Protein AF-A0A7W5VFZ2-F1 (afdb_monomer_lite)

Foldseek 3Di:
DVVVVCVVVCVVVVVVVVVVVVCVVVVNPDDDDDDDPVVVVVVVVVVPPDDPPPPVDDPPPPDD

Organism: NCBI:txid65515

Radius of gyration: 19.19 Å; chains: 1; bounding box: 46×36×38 Å

Secondary structure (DSSP, 8-state):
-HHHHHHHTTHHHHHHHHHHHHHHHTT--S------THHHHHHHHHHHSPP-------TT----

Structure (mmCIF, N/CA/C/O backbone):
data_AF-A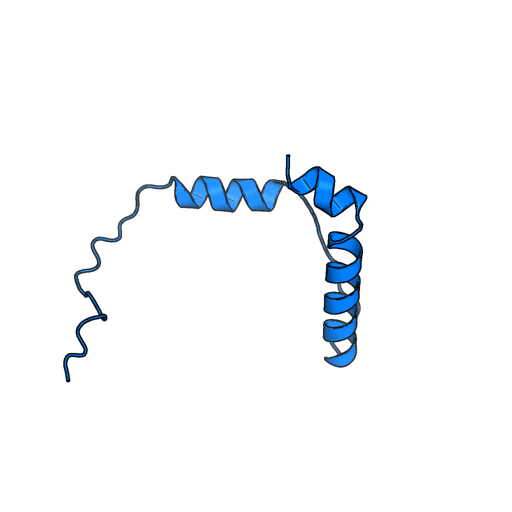0A7W5VFZ2-F1
#
_entry.id   AF-A0A7W5VFZ2-F1
#
loop_
_atom_site.group_PDB
_atom_site.id
_atom_site.type_symbol
_atom_site.label_atom_id
_atom_site.label_alt_id
_atom_site.label_comp_id
_at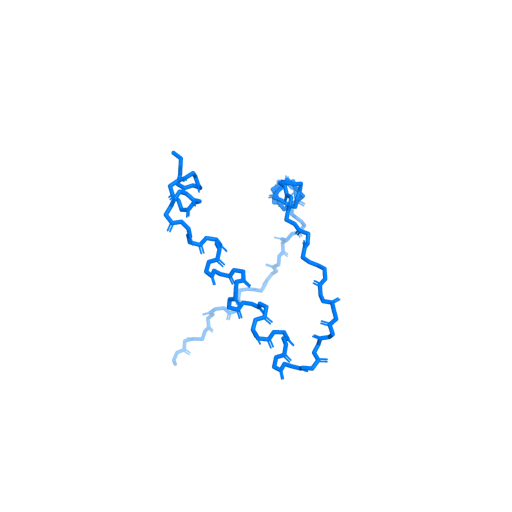om_site.label_asym_id
_atom_site.label_entity_id
_atom_site.label_seq_id
_atom_site.pdbx_PDB_ins_code
_atom_site.Cartn_x
_atom_site.Cartn_y
_atom_site.Cartn_z
_atom_site.occupancy
_atom_site.B_iso_or_equiv
_atom_site.auth_seq_id
_atom_site.auth_comp_id
_atom_site.auth_asym_id
_atom_site.auth_atom_id
_atom_site.pdbx_PDB_model_num
ATOM 1 N N . MET A 1 1 ? -8.448 -9.982 -16.126 1.00 58.31 1 MET A N 1
ATOM 2 C CA . MET A 1 1 ? -7.246 -9.283 -15.615 1.00 58.31 1 MET A CA 1
ATOM 3 C C . MET A 1 1 ? -7.168 -9.502 -14.105 1.00 58.31 1 MET A C 1
ATOM 5 O O . MET A 1 1 ? -8.160 -9.278 -13.429 1.00 58.31 1 MET A O 1
ATOM 9 N N . ILE A 1 2 ? -6.052 -10.022 -13.581 1.00 66.38 2 ILE A N 1
ATOM 10 C CA . ILE A 1 2 ? -5.925 -10.525 -12.190 1.00 66.38 2 ILE A CA 1
ATOM 11 C C . ILE A 1 2 ? -6.169 -9.434 -11.129 1.00 66.38 2 ILE A C 1
ATOM 13 O O . ILE A 1 2 ? -6.734 -9.724 -10.077 1.00 66.38 2 ILE A O 1
ATOM 17 N N . PHE A 1 3 ? -5.840 -8.177 -11.445 1.00 73.00 3 PHE A N 1
ATOM 18 C CA . PHE A 1 3 ? -6.074 -7.023 -10.571 1.00 73.00 3 PHE A CA 1
ATOM 19 C C . PHE A 1 3 ? -7.557 -6.833 -10.204 1.00 73.00 3 PHE A C 1
ATOM 21 O O . PHE A 1 3 ? -7.893 -6.720 -9.028 1.00 73.00 3 PHE A O 1
ATOM 28 N N . ASP A 1 4 ? -8.451 -6.874 -11.198 1.00 80.81 4 ASP A N 1
ATOM 29 C CA . ASP A 1 4 ? -9.900 -6.725 -10.999 1.00 80.81 4 ASP A CA 1
ATOM 30 C C . ASP A 1 4 ? -10.470 -7.846 -10.117 1.00 80.81 4 ASP A C 1
ATOM 32 O O . ASP A 1 4 ? -11.269 -7.597 -9.217 1.00 80.81 4 ASP A O 1
ATOM 36 N N . ARG A 1 5 ? -9.982 -9.080 -10.298 1.00 92.56 5 ARG A N 1
ATOM 37 C CA . ARG A 1 5 ? -10.392 -10.227 -9.479 1.00 92.5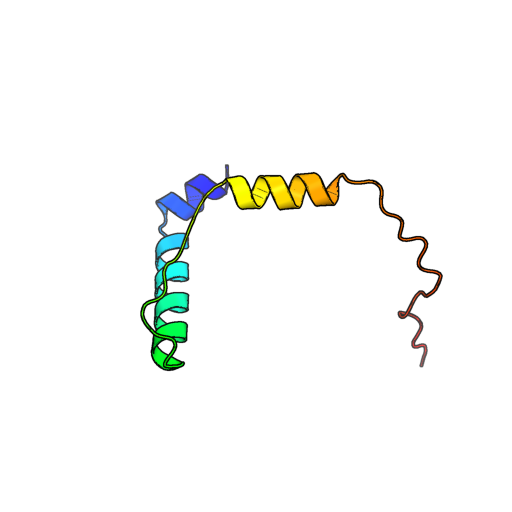6 5 ARG A CA 1
ATOM 38 C C . ARG A 1 5 ? -10.060 -10.009 -8.004 1.00 92.56 5 ARG A C 1
ATOM 40 O O . ARG A 1 5 ? -10.918 -10.222 -7.156 1.00 92.56 5 ARG A O 1
ATOM 47 N N . TRP A 1 6 ? -8.829 -9.609 -7.695 1.00 89.56 6 TRP A N 1
ATOM 48 C CA . TRP A 1 6 ? -8.381 -9.398 -6.314 1.00 89.56 6 TRP A CA 1
ATOM 49 C C . TRP A 1 6 ? -9.026 -8.186 -5.655 1.00 89.56 6 TRP A C 1
ATOM 51 O O . TRP A 1 6 ? -9.313 -8.228 -4.460 1.00 89.56 6 TRP A O 1
ATOM 61 N N . SER A 1 7 ? -9.322 -7.151 -6.440 1.00 88.69 7 SER A N 1
ATOM 62 C CA . SER A 1 7 ? -10.117 -6.020 -5.971 1.00 88.69 7 SER A CA 1
ATOM 63 C C . SER A 1 7 ? -11.535 -6.466 -5.595 1.00 88.69 7 SER A C 1
ATOM 65 O O . SER A 1 7 ? -11.970 -6.249 -4.467 1.00 88.69 7 SER A O 1
ATOM 67 N N . LYS A 1 8 ? -12.213 -7.216 -6.477 1.00 94.44 8 LYS A N 1
ATOM 68 C CA . LYS A 1 8 ? -13.571 -7.740 -6.241 1.00 94.44 8 LYS A CA 1
ATOM 69 C C . LYS A 1 8 ? -13.674 -8.670 -5.037 1.00 94.44 8 LYS A C 1
ATOM 71 O O . LYS A 1 8 ? -14.670 -8.625 -4.326 1.00 94.44 8 LYS A O 1
ATOM 76 N N . VAL A 1 9 ? -12.664 -9.506 -4.791 1.00 96.69 9 VAL A N 1
ATOM 77 C CA . VAL A 1 9 ? -12.649 -10.385 -3.607 1.00 96.69 9 VAL A CA 1
ATOM 78 C C . VAL A 1 9 ? -12.096 -9.699 -2.346 1.00 96.69 9 VAL A C 1
ATOM 80 O O . VAL A 1 9 ? -11.980 -10.336 -1.298 1.00 96.69 9 VAL A O 1
ATOM 83 N N . GLY A 1 10 ? -11.760 -8.405 -2.419 1.00 95.31 10 GLY A N 1
ATOM 84 C CA . GLY A 1 10 ? -11.348 -7.588 -1.275 1.00 95.31 10 GLY A CA 1
ATOM 85 C C . GLY A 1 10 ? -9.948 -7.895 -0.742 1.00 95.31 10 GLY A C 1
ATOM 86 O O . GLY A 1 10 ? -9.681 -7.676 0.436 1.00 95.31 10 GLY A O 1
ATOM 87 N N . VAL A 1 11 ? -9.050 -8.451 -1.558 1.00 95.19 11 VAL A N 1
ATOM 88 C CA . VAL A 1 11 ? -7.668 -8.748 -1.130 1.00 95.19 11 VAL A CA 1
ATOM 89 C C . VAL A 1 11 ? -6.948 -7.461 -0.733 1.00 95.19 11 VAL A C 1
ATOM 91 O O . VAL A 1 11 ? -6.341 -7.404 0.330 1.00 95.19 11 VAL A O 1
ATOM 94 N N . TRP A 1 12 ? -7.080 -6.405 -1.537 1.00 9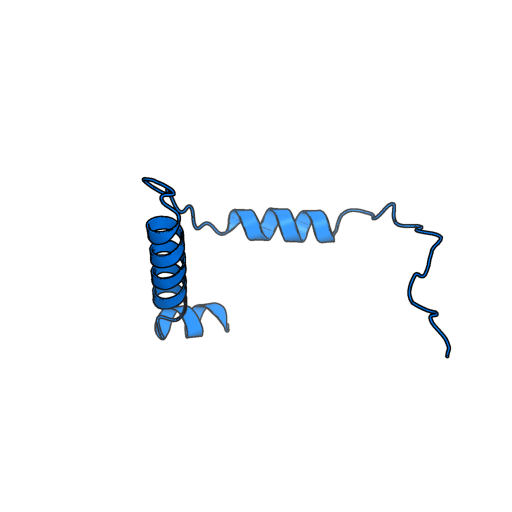0.00 12 TRP A N 1
ATOM 95 C CA . TRP A 1 12 ? -6.424 -5.124 -1.270 1.00 90.00 12 TRP A CA 1
ATOM 96 C C . TRP A 1 12 ? -6.907 -4.445 0.012 1.00 90.00 12 TRP A C 1
ATOM 98 O O . TRP A 1 12 ? -6.095 -3.860 0.719 1.00 90.00 12 TRP A O 1
ATOM 108 N N . ALA A 1 13 ? -8.192 -4.583 0.350 1.00 91.94 13 ALA A N 1
ATOM 109 C CA . ALA A 1 13 ? -8.731 -4.058 1.603 1.00 91.94 13 ALA A CA 1
ATOM 110 C C . ALA A 1 13 ? -8.066 -4.718 2.823 1.00 91.94 13 ALA A C 1
ATOM 112 O O . ALA A 1 13 ? -7.637 -4.025 3.737 1.00 91.94 13 ALA A O 1
ATOM 113 N N . ARG A 1 14 ? -7.893 -6.047 2.791 1.00 95.44 14 ARG A N 1
ATOM 114 C CA . ARG A 1 14 ? -7.231 -6.801 3.872 1.00 95.44 14 ARG A CA 1
ATOM 115 C C . ARG A 1 14 ? -5.749 -6.458 4.001 1.00 95.44 14 ARG A C 1
ATOM 117 O O . ARG A 1 14 ? -5.230 -6.360 5.105 1.00 95.44 14 ARG A O 1
ATOM 124 N N . VAL A 1 15 ? -5.064 -6.274 2.871 1.00 93.25 15 VAL A N 1
ATOM 125 C CA . VAL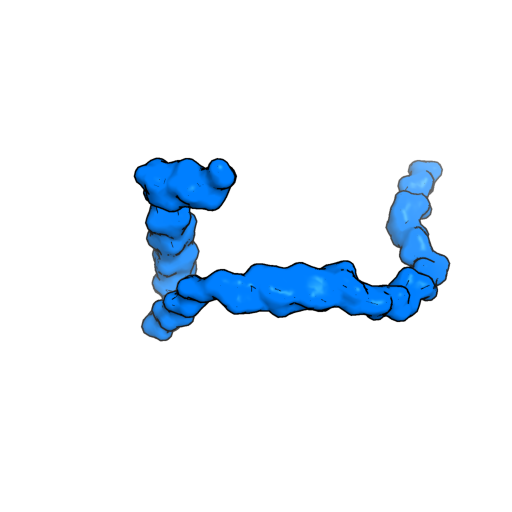 A 1 15 ? -3.657 -5.846 2.871 1.00 93.25 15 VAL A CA 1
ATOM 126 C C . VAL A 1 15 ? -3.520 -4.458 3.498 1.00 93.25 15 VAL A C 1
ATOM 128 O O . VAL A 1 15 ? -2.651 -4.267 4.343 1.00 93.25 15 VAL A O 1
ATOM 131 N N . LEU A 1 16 ? -4.385 -3.510 3.122 1.00 90.38 16 LEU A N 1
ATOM 132 C CA . LEU A 1 16 ? -4.362 -2.157 3.676 1.00 90.38 16 LEU A CA 1
ATOM 133 C C . LEU A 1 16 ? -4.588 -2.164 5.195 1.00 90.38 16 LEU A C 1
ATOM 135 O O . LEU A 1 16 ? -3.811 -1.549 5.919 1.00 90.38 16 LEU A O 1
ATOM 139 N N . GLU A 1 17 ? -5.587 -2.911 5.668 1.00 92.25 17 GLU A N 1
ATOM 140 C CA . GLU A 1 17 ? -5.893 -3.056 7.096 1.00 92.25 17 GLU A CA 1
ATOM 141 C C . GLU A 1 17 ? -4.690 -3.589 7.888 1.00 92.25 17 GLU A C 1
ATOM 143 O O . GLU A 1 17 ? -4.320 -3.032 8.922 1.00 92.25 17 GLU A O 1
ATOM 148 N N . GLN A 1 18 ? -4.017 -4.623 7.375 1.00 93.62 18 GLN A N 1
ATOM 149 C CA . GLN A 1 18 ? -2.857 -5.205 8.046 1.00 93.62 18 GLN A CA 1
ATOM 150 C C . GLN A 1 18 ? -1.676 -4.228 8.124 1.00 93.62 18 GLN A C 1
ATOM 152 O O . GLN A 1 18 ? -1.013 -4.150 9.159 1.00 93.62 18 GLN A O 1
ATOM 157 N N . VAL A 1 19 ? -1.411 -3.473 7.053 1.00 90.00 19 VAL A N 1
ATOM 158 C CA . VAL A 1 19 ? -0.332 -2.472 7.032 1.00 90.00 19 VAL A CA 1
ATOM 159 C C . VAL A 1 19 ? -0.639 -1.322 7.991 1.00 90.00 19 VAL A C 1
ATOM 161 O O . VAL A 1 19 ? 0.242 -0.908 8.741 1.00 90.00 19 VAL A O 1
ATOM 164 N N . GLN A 1 20 ? -1.886 -0.848 8.025 1.00 88.94 20 GLN A N 1
ATOM 165 C CA . GLN A 1 20 ? -2.314 0.189 8.967 1.00 88.94 20 GLN A CA 1
ATOM 166 C C . GLN A 1 20 ? -2.190 -0.278 10.418 1.00 88.94 20 GLN A C 1
ATOM 168 O O . GLN A 1 20 ? -1.686 0.466 11.256 1.00 88.94 20 GLN A O 1
ATOM 173 N N . ALA A 1 21 ? -2.574 -1.523 10.713 1.00 90.38 21 ALA A N 1
ATOM 174 C CA . ALA A 1 21 ? -2.392 -2.101 12.039 1.00 90.38 21 ALA A CA 1
ATOM 175 C C . ALA A 1 21 ? -0.908 -2.132 12.439 1.00 90.38 21 ALA A C 1
ATOM 177 O O . ALA A 1 21 ? -0.571 -1.765 13.560 1.00 90.38 21 ALA A O 1
ATOM 178 N N . MET A 1 22 ? -0.010 -2.514 11.526 1.00 90.38 22 MET A N 1
ATOM 179 C CA . MET A 1 22 ? 1.433 -2.528 11.792 1.00 90.38 22 MET A CA 1
ATOM 180 C C . MET A 1 22 ? 1.997 -1.127 12.049 1.00 90.38 22 MET A C 1
ATOM 182 O O . MET A 1 22 ? 2.744 -0.951 13.009 1.00 90.38 22 MET A O 1
ATOM 186 N N . ALA A 1 23 ? 1.618 -0.136 11.238 1.00 86.94 23 ALA A N 1
ATOM 187 C CA . ALA A 1 23 ? 2.036 1.253 11.428 1.00 86.94 23 ALA A CA 1
ATOM 188 C C . ALA A 1 23 ? 1.560 1.797 12.785 1.00 86.94 23 ALA A C 1
ATOM 190 O O . ALA A 1 23 ? 2.351 2.339 13.556 1.00 86.94 23 ALA A O 1
ATOM 191 N N . HIS A 1 24 ? 0.296 1.534 13.131 1.00 86.06 24 HIS A N 1
ATOM 192 C CA . HIS A 1 24 ? -0.273 1.951 14.407 1.00 86.06 24 HIS A CA 1
ATOM 193 C C . HIS A 1 24 ? 0.455 1.331 15.612 1.00 86.06 24 HIS A C 1
ATOM 195 O O . HIS A 1 24 ? 0.739 2.027 16.584 1.00 86.06 24 HIS A O 1
ATOM 201 N N . GLN A 1 25 ? 0.815 0.042 15.547 1.00 87.81 25 GLN A N 1
ATOM 202 C CA . GLN A 1 25 ? 1.599 -0.617 16.605 1.00 87.81 25 GLN A CA 1
ATOM 203 C C . GLN A 1 25 ? 3.033 -0.079 16.710 1.00 87.81 25 GLN A C 1
ATOM 205 O O . GLN A 1 25 ? 3.615 -0.094 17.793 1.00 87.81 25 GLN A O 1
ATOM 210 N N . GLY A 1 26 ? 3.605 0.412 15.608 1.00 85.81 26 GLY A N 1
ATOM 211 C CA . GLY A 1 26 ? 4.930 1.032 15.586 1.00 85.81 26 GLY A CA 1
ATOM 212 C C . GLY A 1 26 ? 4.994 2.417 16.238 1.00 85.81 26 GLY A C 1
ATOM 213 O O . GLY A 1 26 ? 6.084 2.971 16.353 1.00 85.81 26 GLY A O 1
ATOM 214 N N . GLY A 1 27 ? 3.855 2.987 16.660 1.00 82.25 27 GLY A N 1
ATOM 215 C CA . GLY A 1 27 ? 3.770 4.383 17.108 1.00 82.25 27 GLY A CA 1
ATOM 216 C C . GLY A 1 27 ? 3.933 5.385 15.962 1.00 82.25 27 GLY A C 1
ATOM 217 O O . GLY A 1 27 ? 4.152 6.574 16.188 1.00 82.25 27 GLY A O 1
ATOM 218 N N . ASP A 1 28 ? 3.841 4.889 14.734 1.00 71.06 28 ASP A N 1
ATOM 219 C CA . ASP A 1 28 ? 3.991 5.646 13.512 1.00 71.06 28 ASP A CA 1
ATOM 220 C C . ASP A 1 28 ? 2.632 6.332 13.266 1.00 71.06 28 ASP A C 1
ATOM 222 O O . ASP A 1 28 ? 1.626 5.646 13.113 1.00 71.06 28 ASP A O 1
ATOM 226 N N . GLY A 1 29 ? 2.585 7.668 13.377 1.00 69.75 29 GLY A N 1
ATOM 227 C CA . GLY A 1 29 ? 1.381 8.495 13.609 1.00 69.75 29 GLY A CA 1
ATOM 228 C C . GLY A 1 29 ? 0.265 8.461 12.546 1.00 69.75 29 GLY A C 1
ATOM 229 O O . GLY A 1 29 ? -0.190 7.409 12.120 1.00 69.75 29 GLY A O 1
ATOM 230 N N . ASP A 1 30 ? -0.272 9.619 12.152 1.00 73.81 30 ASP A N 1
ATOM 231 C CA . ASP A 1 30 ? -1.364 9.669 11.164 1.00 73.81 30 ASP A CA 1
ATOM 232 C C . ASP A 1 30 ? -0.795 9.437 9.751 1.00 73.81 30 ASP A C 1
ATOM 234 O O . ASP A 1 30 ? -0.217 10.333 9.131 1.00 73.81 30 ASP A O 1
ATOM 238 N N . TRP A 1 31 ? -0.862 8.192 9.273 1.00 77.38 31 TRP A N 1
ATOM 239 C CA . TRP A 1 31 ? -0.286 7.791 7.989 1.00 77.38 31 TRP A CA 1
ATOM 240 C C . TRP A 1 31 ? -1.234 8.081 6.827 1.00 77.38 31 TRP A C 1
ATOM 242 O O . TRP A 1 31 ? -2.341 7.547 6.745 1.00 77.38 31 TRP A O 1
ATOM 252 N N . ILE A 1 32 ? -0.751 8.857 5.855 1.00 75.19 32 ILE A N 1
ATOM 253 C CA . ILE A 1 32 ? -1.451 9.087 4.589 1.00 75.19 32 ILE A CA 1
ATOM 254 C C . ILE A 1 32 ? -0.995 8.039 3.569 1.00 75.19 32 ILE A C 1
ATOM 256 O O . ILE A 1 32 ? 0.127 8.085 3.066 1.00 75.19 32 ILE A O 1
ATOM 260 N N . ALA A 1 33 ? -1.881 7.103 3.229 1.00 77.44 33 ALA A N 1
ATOM 261 C CA . ALA A 1 33 ? -1.654 6.152 2.144 1.00 77.44 33 ALA A CA 1
ATOM 262 C C . ALA A 1 33 ? -2.117 6.746 0.802 1.00 77.44 33 ALA A C 1
ATOM 264 O O . ALA A 1 33 ? -3.313 6.946 0.589 1.00 77.44 33 ALA A O 1
ATOM 265 N N . SER A 1 34 ? -1.182 6.994 -0.121 1.00 78.75 34 SER A N 1
ATOM 266 C CA . SER A 1 34 ? -1.506 7.327 -1.516 1.00 78.75 34 SER A CA 1
ATOM 267 C C . SER A 1 34 ? -1.477 6.065 -2.370 1.00 78.75 34 SER A C 1
ATOM 269 O O . SER A 1 34 ? -0.447 5.397 -2.462 1.00 78.75 34 SER A O 1
ATOM 271 N N . ILE A 1 35 ? -2.604 5.738 -3.003 1.00 78.06 35 ILE A N 1
ATOM 272 C CA . ILE A 1 35 ? -2.715 4.614 -3.935 1.00 78.06 35 ILE A CA 1
ATOM 273 C C . ILE A 1 35 ? -3.099 5.176 -5.297 1.00 78.06 35 ILE A C 1
ATOM 275 O O . ILE A 1 35 ? -4.251 5.543 -5.528 1.00 78.06 35 ILE A O 1
ATOM 279 N N . ASP A 1 36 ? -2.145 5.209 -6.221 1.00 78.62 36 ASP A N 1
ATOM 280 C CA . ASP A 1 36 ? -2.401 5.637 -7.587 1.00 78.62 36 ASP A CA 1
ATOM 281 C C . ASP A 1 36 ? -1.579 4.830 -8.610 1.00 78.62 36 ASP A C 1
ATOM 283 O O . ASP A 1 36 ? -0.554 4.215 -8.312 1.00 78.62 36 ASP A O 1
ATOM 287 N N . SER A 1 37 ? -2.064 4.794 -9.853 1.00 70.81 37 SER A N 1
ATOM 288 C CA . SER A 1 37 ? -1.472 3.992 -10.934 1.00 70.81 37 SER A CA 1
ATOM 289 C C . SER A 1 37 ? -0.193 4.590 -11.539 1.00 70.81 37 SER A C 1
ATOM 291 O O . SER A 1 37 ? 0.423 3.964 -12.405 1.00 70.81 37 SER A O 1
ATOM 293 N N . THR A 1 38 ? 0.213 5.801 -11.144 1.00 69.31 38 THR A N 1
ATOM 294 C CA . THR A 1 38 ? 1.398 6.472 -11.699 1.00 69.31 38 THR A CA 1
ATOM 295 C C . THR A 1 38 ? 2.691 5.827 -11.209 1.00 69.31 38 THR A C 1
ATOM 297 O O . THR A 1 38 ? 3.644 5.728 -11.985 1.00 69.31 38 THR A O 1
ATOM 300 N N . ILE A 1 39 ? 2.687 5.268 -9.994 1.00 69.69 39 ILE A N 1
ATOM 301 C CA . ILE A 1 39 ? 3.853 4.603 -9.397 1.00 69.69 39 ILE A CA 1
ATOM 302 C C . ILE A 1 39 ? 4.319 3.400 -10.234 1.00 69.69 39 ILE A C 1
ATOM 304 O O . ILE A 1 39 ? 5.514 3.188 -10.439 1.00 69.69 39 ILE A O 1
ATOM 308 N N . VAL A 1 40 ? 3.368 2.664 -10.821 1.00 73.62 40 VAL A N 1
ATOM 309 C CA . VAL A 1 40 ? 3.643 1.524 -11.708 1.00 73.62 40 VAL A CA 1
ATOM 310 C C . VAL A 1 40 ? 4.319 1.988 -12.999 1.00 73.62 40 VAL A C 1
ATOM 312 O O . VAL A 1 40 ? 5.228 1.321 -13.493 1.00 73.62 40 VAL A O 1
ATOM 315 N N . ARG A 1 41 ? 3.927 3.154 -13.531 1.00 72.56 41 ARG A N 1
ATOM 316 C CA . ARG A 1 41 ? 4.504 3.695 -14.770 1.00 72.56 41 ARG A CA 1
ATOM 317 C C . ARG A 1 41 ? 5.943 4.154 -14.580 1.00 72.56 41 ARG A C 1
ATOM 319 O O . ARG A 1 41 ? 6.753 3.914 -15.465 1.00 72.56 41 ARG A O 1
ATOM 326 N N . VAL A 1 42 ? 6.278 4.747 -13.432 1.00 75.81 42 VAL A N 1
ATOM 327 C CA . VAL A 1 42 ? 7.668 5.120 -13.110 1.00 75.81 42 VAL A CA 1
ATOM 328 C C . VAL A 1 42 ? 8.557 3.879 -13.036 1.00 75.81 42 VAL A C 1
ATOM 330 O O . VAL A 1 42 ? 9.623 3.856 -13.644 1.00 75.81 42 VAL A O 1
ATOM 333 N N . HIS A 1 43 ? 8.102 2.815 -12.367 1.00 76.25 43 HIS A N 1
ATOM 334 C CA . HIS A 1 43 ? 8.869 1.570 -12.262 1.00 76.25 43 HIS A CA 1
ATOM 335 C C . HIS A 1 43 ? 9.057 0.884 -13.625 1.00 76.25 43 HIS A C 1
ATOM 337 O O . HIS A 1 43 ? 10.158 0.448 -13.960 1.00 76.25 43 HIS A O 1
ATOM 343 N N . GLN A 1 44 ? 8.005 0.833 -14.449 1.00 78.56 44 GLN A N 1
ATOM 344 C CA . GLN A 1 44 ? 8.083 0.288 -15.810 1.00 78.56 44 GLN A CA 1
ATOM 345 C C . GLN A 1 44 ? 8.997 1.123 -16.713 1.00 78.56 44 GLN A C 1
ATOM 347 O O . GLN A 1 44 ? 9.820 0.564 -17.438 1.00 78.56 44 GLN A O 1
ATOM 352 N N . HIS A 1 45 ? 8.898 2.452 -16.637 1.00 75.44 45 HIS A N 1
ATOM 353 C CA . HIS A 1 45 ? 9.774 3.356 -17.375 1.00 75.44 45 HIS A CA 1
ATOM 354 C C . HIS A 1 45 ? 11.238 3.147 -16.971 1.00 75.44 45 HIS A C 1
ATOM 356 O O . HIS A 1 45 ? 12.074 2.923 -17.839 1.00 75.44 45 HIS A O 1
ATOM 362 N N . GLY A 1 46 ? 11.526 3.077 -15.667 1.00 75.31 46 GLY A N 1
ATOM 363 C CA . GLY A 1 46 ? 12.861 2.774 -15.144 1.00 75.31 46 GLY A CA 1
ATOM 364 C C . GLY A 1 46 ? 13.390 1.394 -15.545 1.00 75.31 46 GLY A C 1
ATOM 365 O O . GLY A 1 46 ? 14.579 1.243 -15.798 1.00 75.31 46 GLY A O 1
ATOM 366 N N . THR A 1 47 ? 12.513 0.397 -15.687 1.00 76.12 47 THR A N 1
ATOM 367 C CA . THR A 1 47 ? 12.885 -0.952 -16.161 1.00 76.12 47 THR A CA 1
ATOM 368 C C . THR A 1 47 ? 13.273 -0.970 -17.646 1.00 76.12 47 THR A C 1
ATOM 370 O O . THR A 1 47 ? 13.979 -1.875 -18.082 1.00 76.12 47 THR A O 1
ATOM 373 N N . THR A 1 48 ? 12.830 0.028 -18.417 1.00 72.25 48 THR A N 1
ATOM 374 C CA . THR A 1 48 ? 13.076 0.142 -19.866 1.00 72.25 48 THR A CA 1
ATOM 375 C C . THR A 1 48 ? 14.215 1.119 -20.187 1.00 72.25 48 THR A C 1
ATOM 377 O O . THR A 1 48 ? 14.608 1.251 -21.345 1.00 72.25 48 THR A O 1
ATOM 380 N N . LEU A 1 49 ? 14.761 1.809 -19.177 1.00 76.69 49 LEU A N 1
ATOM 381 C CA . LEU A 1 49 ? 15.950 2.635 -19.355 1.00 76.69 49 LEU A CA 1
ATOM 382 C C . LEU A 1 49 ? 17.159 1.745 -19.700 1.00 76.69 49 LEU A C 1
ATOM 384 O O . LEU A 1 49 ? 17.273 0.635 -19.166 1.00 76.69 49 LEU A O 1
ATOM 388 N N . PRO A 1 50 ? 18.073 2.214 -20.572 1.00 72.75 50 PRO A N 1
ATOM 389 C CA . PRO A 1 50 ? 19.347 1.547 -20.795 1.00 72.75 50 PRO A CA 1
ATOM 390 C C . PRO A 1 50 ? 20.046 1.326 -19.454 1.00 72.75 50 PRO A C 1
ATOM 392 O O . PRO A 1 50 ? 20.127 2.239 -18.635 1.00 72.75 50 PRO A O 1
ATOM 395 N N . ARG A 1 51 ? 20.504 0.099 -19.210 1.00 70.69 51 ARG A N 1
ATOM 396 C CA . ARG A 1 51 ? 21.220 -0.238 -17.982 1.00 70.69 51 ARG A CA 1
ATOM 397 C C . ARG A 1 51 ? 22.710 -0.111 -18.244 1.00 70.69 51 ARG A C 1
ATOM 399 O O . ARG A 1 51 ? 23.243 -0.850 -19.064 1.00 70.69 51 ARG A O 1
ATOM 406 N N . ASP A 1 52 ? 23.390 0.714 -17.463 1.00 68.31 52 ASP A N 1
ATOM 407 C CA . ASP A 1 52 ? 24.858 0.788 -17.436 1.00 68.31 52 ASP A CA 1
ATOM 408 C C . ASP A 1 52 ? 25.474 -0.435 -16.727 1.00 68.31 52 ASP A C 1
ATOM 410 O O . ASP A 1 52 ? 26.680 -0.492 -16.499 1.00 68.31 52 ASP A O 1
ATOM 414 N N . THR A 1 53 ? 24.647 -1.407 -16.316 1.00 60.66 53 THR A N 1
ATOM 415 C CA . THR A 1 53 ? 25.049 -2.588 -15.547 1.00 60.66 53 THR A CA 1
ATOM 416 C C . THR A 1 53 ? 25.846 -3.569 -16.414 1.00 60.66 53 THR A C 1
ATOM 418 O O . THR A 1 53 ? 25.378 -4.648 -16.757 1.00 60.66 53 THR A O 1
ATOM 421 N N . GLY A 1 54 ? 27.085 -3.201 -16.726 1.00 55.56 54 GLY A N 1
ATOM 422 C CA . GLY A 1 54 ? 28.205 -4.112 -16.935 1.00 55.56 54 GLY A CA 1
ATOM 423 C C . GLY A 1 54 ? 28.904 -4.363 -15.599 1.00 55.56 54 GLY A C 1
ATOM 424 O O . GLY A 1 54 ? 30.057 -3.982 -15.417 1.00 55.56 54 GLY A O 1
ATOM 425 N N . GLY A 1 55 ? 28.185 -4.928 -14.626 1.00 57.09 55 GLY A N 1
ATOM 426 C CA . GLY A 1 55 ? 28.790 -5.360 -13.367 1.00 57.09 55 GLY A CA 1
ATOM 427 C C . GLY A 1 55 ? 29.698 -6.559 -13.631 1.00 57.09 55 GLY A C 1
ATOM 428 O O . GLY A 1 55 ? 29.226 -7.597 -14.074 1.00 57.09 55 GLY A O 1
ATOM 429 N N . THR A 1 56 ? 30.996 -6.427 -13.374 1.00 59.34 56 THR A N 1
ATOM 430 C CA . THR A 1 56 ? 32.013 -7.468 -13.616 1.00 59.34 56 THR A CA 1
ATOM 431 C C . THR A 1 56 ? 32.045 -8.581 -12.562 1.00 59.34 56 THR A C 1
ATOM 433 O O . THR A 1 56 ? 32.928 -9.434 -12.612 1.00 59.34 56 THR A O 1
ATOM 436 N N . VAL A 1 57 ? 31.128 -8.588 -11.592 1.00 58.81 57 VAL A N 1
ATOM 437 C CA . VAL A 1 57 ? 31.189 -9.487 -10.431 1.00 58.81 57 VAL A CA 1
ATOM 438 C C . VAL A 1 57 ? 29.919 -10.328 -10.332 1.00 58.81 57 VAL A C 1
ATOM 440 O O . VAL A 1 57 ? 28.887 -9.874 -9.844 1.00 58.81 57 VAL A O 1
ATOM 443 N N . GLU A 1 58 ? 30.041 -11.585 -10.755 1.00 57.28 58 GLU A N 1
ATOM 444 C CA . GLU A 1 58 ? 29.130 -12.675 -10.405 1.00 57.28 58 GLU A CA 1
ATOM 445 C C . GLU A 1 58 ? 29.451 -13.157 -8.980 1.00 57.28 58 GLU A C 1
ATOM 447 O O . GLU A 1 58 ? 30.450 -13.830 -8.740 1.00 57.28 58 GLU A O 1
ATOM 452 N N . LEU A 1 59 ? 28.606 -12.800 -8.010 1.00 57.59 59 LEU A N 1
ATOM 453 C CA . LEU A 1 59 ? 28.760 -13.127 -6.580 1.00 57.59 59 LEU A CA 1
ATOM 454 C C . LEU A 1 59 ? 28.292 -14.554 -6.216 1.00 57.59 59 LEU A C 1
ATOM 456 O O . LEU A 1 59 ? 28.148 -14.873 -5.037 1.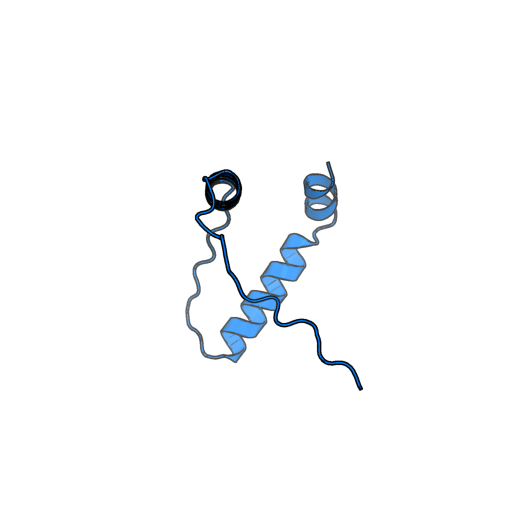00 57.59 59 LEU A O 1
ATOM 460 N N . GLN A 1 60 ? 28.010 -15.403 -7.212 1.00 55.59 60 GLN A N 1
ATOM 461 C CA . GLN A 1 60 ? 27.273 -16.657 -7.011 1.00 55.59 60 GLN A CA 1
ATOM 462 C C . GLN A 1 60 ? 28.131 -17.926 -6.962 1.00 55.59 60 GLN A C 1
ATOM 464 O O . GLN A 1 60 ? 27.590 -18.991 -6.668 1.00 55.59 60 GLN A O 1
ATOM 469 N N . GLU A 1 61 ? 29.446 -17.869 -7.189 1.00 53.25 61 GLU A N 1
ATOM 470 C CA . GLU A 1 61 ? 30.277 -19.073 -7.063 1.00 53.25 61 GLU A CA 1
ATOM 471 C C . GLU A 1 61 ? 30.856 -19.222 -5.650 1.00 53.25 61 GLU A C 1
ATOM 473 O O . GLU A 1 61 ? 32.032 -18.992 -5.393 1.00 53.25 61 GLU A O 1
ATOM 478 N N . VAL A 1 62 ? 30.011 -19.666 -4.717 1.00 52.06 62 VAL A N 1
ATOM 479 C CA . VAL A 1 62 ? 30.489 -20.427 -3.556 1.00 52.06 62 VAL A CA 1
ATOM 480 C C . VAL A 1 62 ? 30.371 -21.900 -3.923 1.00 52.06 62 VAL A C 1
ATOM 482 O O . VAL A 1 62 ? 29.314 -22.515 -3.763 1.00 52.06 62 VAL A O 1
ATOM 485 N N . ARG A 1 63 ? 31.453 -22.476 -4.455 1.00 54.19 63 ARG A N 1
ATOM 486 C CA . ARG A 1 63 ? 31.609 -23.932 -4.473 1.00 54.19 63 ARG A CA 1
ATOM 487 C C . ARG A 1 63 ? 32.259 -24.398 -3.172 1.00 54.19 63 ARG A C 1
ATOM 489 O O . ARG A 1 63 ? 33.181 -23.772 -2.663 1.00 54.19 63 ARG A O 1
ATOM 496 N N . ARG A 1 64 ? 31.675 -25.487 -2.674 1.00 50.06 64 ARG A N 1
ATOM 497 C CA . ARG A 1 64 ? 32.066 -26.333 -1.544 1.00 50.06 64 ARG A CA 1
ATOM 498 C C . ARG A 1 64 ? 33.559 -26.626 -1.464 1.00 50.06 64 ARG A C 1
ATOM 500 O O . ARG A 1 64 ? 34.130 -26.937 -2.532 1.00 50.06 64 ARG A O 1
#

pLDDT: mean 76.44, std 13.11, range [50.06, 96.69]

Sequence (64 aa):
MIFDRWSKVGVWARVLEQVQAMAHQGGDGDWIASIDSTIVRVHQHGTTLPRDTGGTVELQEVRR